Protei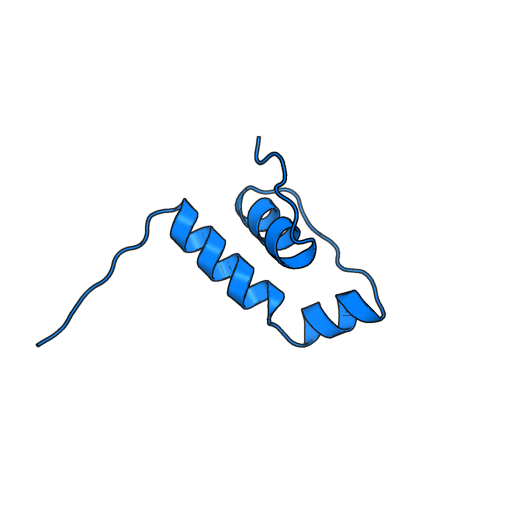n AF-A0A7X7KLJ4-F1 (afdb_monomer_lite)

Structure (mmCIF, N/CA/C/O backbone):
data_AF-A0A7X7KLJ4-F1
#
_entry.id   AF-A0A7X7KLJ4-F1
#
loop_
_atom_site.group_PDB
_atom_site.id
_atom_site.type_symbol
_atom_site.label_atom_id
_atom_site.label_alt_id
_atom_site.label_comp_id
_atom_site.label_asym_id
_atom_site.label_entity_id
_atom_site.label_seq_id
_atom_site.pdbx_PDB_ins_code
_atom_site.Cartn_x
_atom_site.Cartn_y
_atom_site.Cartn_z
_atom_site.occupancy
_atom_site.B_iso_or_equiv
_atom_site.auth_seq_id
_atom_site.auth_comp_id
_atom_site.auth_asym_id
_atom_site.auth_atom_id
_atom_site.pdbx_PDB_model_num
ATOM 1 N N . MET A 1 1 ? -5.393 -18.005 -28.491 1.00 73.50 1 MET A N 1
ATOM 2 C CA . MET A 1 1 ? -4.745 -16.676 -28.424 1.00 73.50 1 MET A CA 1
ATOM 3 C C . MET A 1 1 ? -4.461 -16.371 -26.958 1.00 73.50 1 MET A C 1
ATOM 5 O O . MET A 1 1 ? -5.373 -16.525 -26.154 1.00 73.50 1 MET A O 1
ATOM 9 N N . HIS A 1 2 ? -3.226 -16.029 -26.588 1.00 85.00 2 HIS A N 1
ATOM 10 C CA . HIS A 1 2 ? -2.862 -15.654 -25.215 1.00 85.00 2 HIS A CA 1
ATOM 11 C C . HIS A 1 2 ? -2.263 -14.251 -25.212 1.00 85.00 2 HIS A C 1
ATOM 13 O O . HIS A 1 2 ? -1.415 -13.944 -26.045 1.00 85.00 2 HIS A O 1
ATOM 19 N N . LEU A 1 3 ? -2.743 -13.413 -24.294 1.00 90.19 3 LEU A N 1
ATOM 20 C CA . LEU A 1 3 ? -2.239 -12.067 -24.062 1.00 90.19 3 LEU A CA 1
ATOM 21 C C . LEU A 1 3 ? -1.399 -12.098 -22.784 1.00 90.19 3 LEU A C 1
ATOM 23 O O . LEU A 1 3 ? -1.869 -12.581 -21.756 1.00 90.19 3 LEU A O 1
ATOM 27 N N . VAL A 1 4 ? -0.175 -11.583 -22.852 1.00 93.94 4 VAL A N 1
ATOM 28 C CA . VAL A 1 4 ? 0.701 -11.418 -21.687 1.00 93.94 4 VAL A CA 1
ATOM 29 C C . VAL A 1 4 ? 0.843 -9.928 -21.419 1.00 93.94 4 VAL A C 1
ATOM 31 O O . VAL A 1 4 ? 1.195 -9.167 -22.317 1.00 93.94 4 VAL A O 1
ATOM 34 N N . VAL A 1 5 ? 0.565 -9.521 -20.183 1.00 94.81 5 VAL A N 1
ATOM 35 C CA . VAL A 1 5 ? 0.741 -8.144 -19.714 1.00 94.81 5 VAL A CA 1
ATOM 36 C C . VAL A 1 5 ? 1.862 -8.143 -18.686 1.00 94.81 5 VAL A C 1
ATOM 38 O O . VAL A 1 5 ? 1.817 -8.907 -17.723 1.00 94.81 5 VAL A O 1
ATOM 41 N N . SER A 1 6 ? 2.862 -7.289 -18.891 1.00 96.69 6 SER A N 1
ATOM 42 C CA . SER A 1 6 ? 3.932 -7.049 -17.923 1.00 96.69 6 SER A CA 1
ATOM 43 C C . SER A 1 6 ? 3.755 -5.663 -17.325 1.00 96.69 6 SER A C 1
ATOM 45 O O . SER A 1 6 ? 3.569 -4.696 -18.058 1.00 96.69 6 SER A O 1
ATOM 47 N N . LEU A 1 7 ? 3.830 -5.573 -16.001 1.00 98.06 7 LEU A N 1
ATOM 48 C CA . LEU A 1 7 ? 3.761 -4.313 -15.271 1.00 98.06 7 LEU A CA 1
ATOM 49 C C . LEU A 1 7 ? 5.170 -3.807 -14.973 1.00 98.06 7 LEU A C 1
ATOM 51 O O . LEU A 1 7 ? 6.090 -4.588 -14.720 1.00 98.06 7 LEU A O 1
ATOM 55 N N . THR A 1 8 ? 5.333 -2.492 -14.937 1.00 97.88 8 THR A N 1
ATOM 56 C CA . THR A 1 8 ? 6.511 -1.873 -14.329 1.00 97.88 8 THR A CA 1
ATOM 57 C C . THR A 1 8 ? 6.551 -2.151 -12.824 1.00 97.88 8 THR A C 1
ATOM 59 O O . THR A 1 8 ? 5.570 -2.570 -12.197 1.00 97.88 8 THR A O 1
ATOM 62 N N . VAL A 1 9 ? 7.699 -1.886 -12.199 1.00 97.00 9 VAL A N 1
ATOM 63 C CA . VAL A 1 9 ? 7.864 -2.048 -10.747 1.00 97.00 9 VAL A CA 1
ATOM 64 C C . VAL A 1 9 ? 6.884 -1.160 -9.967 1.00 97.00 9 VAL A C 1
ATOM 66 O O . VAL A 1 9 ? 6.304 -1.616 -8.983 1.00 97.00 9 VAL A O 1
ATOM 69 N N . SER A 1 10 ? 6.675 0.092 -10.385 1.00 96.06 10 SER A N 1
ATOM 70 C CA . SER A 1 10 ? 5.741 1.019 -9.726 1.00 96.06 10 SER A CA 1
ATOM 71 C C . SER A 1 10 ? 4.288 0.576 -9.888 1.00 96.06 10 SER A C 1
ATOM 73 O O . SER A 1 10 ? 3.548 0.550 -8.905 1.00 96.06 10 SER A O 1
ATOM 75 N N . GLU A 1 11 ? 3.888 0.152 -11.088 1.00 97.62 11 GLU A N 1
ATOM 76 C CA . GLU A 1 11 ? 2.546 -0.388 -11.344 1.00 97.62 11 GLU A CA 1
ATOM 77 C C . GLU A 1 11 ? 2.282 -1.659 -10.536 1.00 97.62 11 GLU A C 1
ATOM 79 O O . GLU A 1 11 ? 1.209 -1.801 -9.951 1.00 97.62 11 GLU A O 1
ATOM 84 N N . SER A 1 12 ? 3.276 -2.544 -10.429 1.00 98.00 12 SER A N 1
ATOM 85 C CA . SER A 1 12 ? 3.189 -3.760 -9.613 1.00 98.00 12 SER A CA 1
ATOM 86 C C . SER A 1 12 ? 2.992 -3.426 -8.132 1.00 98.00 12 SER A C 1
ATOM 88 O O . SER A 1 12 ? 2.094 -3.965 -7.488 1.00 98.00 12 SER A O 1
ATOM 90 N N . LYS A 1 13 ? 3.776 -2.484 -7.587 1.00 97.50 13 LYS A N 1
ATOM 91 C CA . LYS A 1 13 ? 3.630 -2.023 -6.193 1.00 97.50 13 LYS A CA 1
ATOM 92 C C . LYS A 1 13 ? 2.269 -1.381 -5.945 1.00 97.50 13 LYS A C 1
ATOM 94 O O . LYS A 1 13 ? 1.650 -1.647 -4.920 1.00 97.50 13 LYS A O 1
ATOM 99 N N . ARG A 1 14 ? 1.777 -0.573 -6.888 1.00 97.38 14 ARG A N 1
ATOM 100 C CA . ARG A 1 14 ? 0.443 0.034 -6.810 1.00 97.38 14 ARG A CA 1
ATOM 101 C C . ARG A 1 14 ? -0.663 -1.021 -6.856 1.00 97.38 14 ARG A C 1
ATOM 103 O O . ARG A 1 14 ? -1.620 -0.921 -6.095 1.00 97.38 14 ARG A O 1
ATOM 110 N N . LEU A 1 15 ? -0.537 -2.041 -7.705 1.00 98.00 15 LEU A N 1
ATOM 111 C CA . LEU A 1 15 ? -1.489 -3.151 -7.748 1.00 98.00 15 LEU A CA 1
ATOM 112 C C . LEU A 1 15 ? -1.550 -3.883 -6.401 1.00 98.00 15 LEU A C 1
ATOM 114 O O . LEU A 1 15 ? -2.643 -4.089 -5.878 1.00 98.00 15 LEU A O 1
ATOM 118 N N . ILE A 1 16 ? -0.389 -4.199 -5.816 1.00 98.00 16 ILE A N 1
ATOM 119 C CA . ILE A 1 16 ? -0.295 -4.796 -4.476 1.00 98.00 16 ILE A CA 1
ATOM 120 C C . ILE A 1 16 ? -0.964 -3.888 -3.439 1.00 98.00 16 ILE A C 1
ATOM 122 O O . ILE A 1 16 ? -1.785 -4.361 -2.660 1.00 98.00 16 ILE A O 1
ATOM 126 N N . ALA A 1 17 ? -0.667 -2.586 -3.453 1.00 97.88 17 ALA A N 1
ATOM 127 C CA . ALA A 1 17 ? -1.228 -1.629 -2.505 1.00 97.88 17 ALA A CA 1
ATOM 128 C C . ALA A 1 17 ? -2.760 -1.561 -2.555 1.00 97.88 17 ALA A C 1
ATOM 130 O O . ALA A 1 17 ? -3.396 -1.607 -1.504 1.00 97.88 17 ALA A O 1
ATOM 131 N N . ARG A 1 18 ? -3.355 -1.531 -3.756 1.00 98.19 18 ARG A N 1
ATOM 132 C CA . ARG A 1 18 ? -4.817 -1.580 -3.927 1.00 98.19 18 ARG A CA 1
ATOM 133 C C . ARG A 1 18 ? -5.416 -2.863 -3.363 1.00 98.19 18 ARG A C 1
ATOM 135 O O . ARG A 1 18 ? -6.422 -2.805 -2.663 1.00 98.19 18 ARG A O 1
ATOM 142 N N . GLY A 1 19 ? -4.784 -4.005 -3.637 1.00 98.31 19 GLY A N 1
ATOM 143 C CA . GLY A 1 19 ? -5.217 -5.293 -3.098 1.00 98.31 19 GLY A CA 1
ATOM 144 C C . GLY A 1 19 ? -5.165 -5.328 -1.570 1.00 98.31 19 GLY A C 1
ATOM 145 O O . GLY A 1 19 ? -6.154 -5.674 -0.933 1.00 98.31 19 GLY A O 1
ATOM 146 N N . VAL A 1 20 ? -4.045 -4.901 -0.979 1.00 98.19 20 VAL A N 1
ATOM 147 C CA . VAL A 1 20 ? -3.862 -4.836 0.482 1.00 98.19 20 VAL A CA 1
ATOM 148 C C . VAL A 1 20 ? -4.879 -3.899 1.126 1.00 98.19 20 VAL A C 1
ATOM 150 O O . VAL A 1 20 ? -5.484 -4.263 2.131 1.00 98.19 20 VAL A O 1
ATOM 153 N N . ALA A 1 21 ? -5.108 -2.718 0.545 1.00 97.75 21 ALA A N 1
ATOM 154 C CA . ALA A 1 21 ? -6.098 -1.780 1.056 1.00 97.75 21 ALA A CA 1
ATOM 155 C C . ALA A 1 21 ? -7.498 -2.407 1.089 1.00 97.75 21 ALA A C 1
ATOM 157 O O . ALA A 1 21 ? -8.226 -2.183 2.044 1.00 97.75 21 ALA A O 1
ATOM 158 N N . GLN A 1 22 ? -7.865 -3.235 0.109 1.00 98.00 22 GLN A N 1
ATOM 159 C CA . GLN A 1 22 ? -9.177 -3.891 0.038 1.00 98.00 22 GLN A CA 1
ATOM 160 C C . GLN A 1 22 ? -9.319 -5.142 0.922 1.00 98.00 22 GLN A C 1
ATOM 162 O O . GLN A 1 22 ? -10.416 -5.686 1.014 1.00 98.00 22 GLN A O 1
ATOM 167 N N . CYS A 1 23 ? -8.263 -5.613 1.593 1.00 98.31 23 CYS A N 1
ATOM 168 C CA . CYS A 1 23 ? -8.369 -6.766 2.487 1.00 98.31 23 CYS A CA 1
ATOM 169 C C . CYS A 1 23 ? -9.261 -6.462 3.703 1.00 98.31 23 CYS A C 1
ATOM 171 O O . CYS A 1 23 ? -9.033 -5.483 4.415 1.00 98.31 23 CYS A O 1
ATOM 173 N 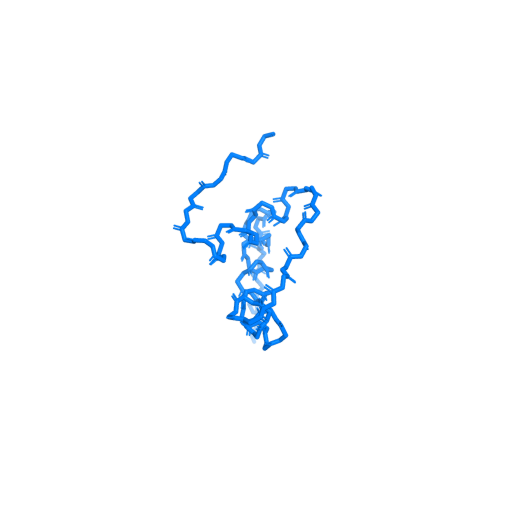N . ASP A 1 24 ? -10.189 -7.364 4.039 1.00 98.19 24 ASP A N 1
ATOM 174 C CA . ASP A 1 24 ? -11.114 -7.160 5.165 1.00 98.19 24 ASP A CA 1
ATOM 175 C C . ASP A 1 24 ? -10.403 -6.902 6.499 1.00 98.19 24 ASP A C 1
ATOM 177 O O . ASP A 1 24 ? -10.857 -6.102 7.314 1.00 98.19 24 ASP A O 1
ATOM 181 N N . ALA A 1 25 ? -9.281 -7.585 6.750 1.00 98.06 25 ALA A N 1
ATOM 182 C CA . ALA A 1 25 ? -8.497 -7.379 7.966 1.00 98.06 25 ALA A CA 1
ATOM 183 C C . ALA A 1 25 ? -7.928 -5.955 8.046 1.00 98.06 25 ALA A C 1
ATOM 185 O O . ALA A 1 25 ? -7.910 -5.365 9.125 1.00 98.06 25 ALA A O 1
ATOM 186 N N . VAL A 1 26 ? -7.523 -5.396 6.904 1.00 98.06 26 VAL A N 1
ATOM 187 C CA . VAL A 1 26 ? -7.002 -4.032 6.796 1.00 98.06 26 VAL A CA 1
ATOM 188 C C . VAL A 1 26 ? -8.132 -3.022 6.975 1.00 98.06 26 VAL A C 1
ATOM 190 O O . VAL A 1 26 ? -7.997 -2.121 7.794 1.00 98.06 26 VAL A O 1
ATOM 193 N N . GLN A 1 27 ? -9.273 -3.208 6.305 1.00 97.56 27 GLN A N 1
ATOM 194 C CA . GLN A 1 27 ? -10.442 -2.330 6.462 1.00 97.56 27 GLN A CA 1
ATOM 195 C C . GLN A 1 27 ? -10.956 -2.311 7.910 1.00 97.56 27 GLN A C 1
ATOM 197 O O . GLN A 1 27 ? -11.130 -1.248 8.497 1.00 97.56 27 GLN A O 1
ATOM 202 N N . ARG A 1 28 ? -11.085 -3.478 8.556 1.00 98.19 28 ARG A N 1
ATOM 203 C CA . ARG A 1 28 ? -11.477 -3.546 9.976 1.00 98.19 28 ARG A CA 1
ATOM 204 C C . ARG A 1 28 ? -10.485 -2.837 10.898 1.00 98.19 28 ARG A C 1
ATOM 206 O O . ARG A 1 28 ? -10.907 -2.150 11.827 1.00 98.19 28 ARG A O 1
ATOM 213 N N . ALA A 1 29 ? -9.184 -3.017 10.669 1.00 98.12 29 ALA A N 1
ATOM 214 C CA . ALA A 1 29 ? -8.150 -2.355 11.460 1.00 98.12 29 ALA A CA 1
ATOM 215 C C . ALA A 1 29 ? -8.129 -0.838 11.226 1.00 98.12 29 ALA A C 1
ATOM 217 O O . ALA A 1 29 ? -7.871 -0.097 12.167 1.00 98.12 29 ALA A O 1
ATOM 218 N N . ARG A 1 30 ? -8.451 -0.373 10.015 1.00 95.56 30 ARG A N 1
ATOM 219 C CA . ARG A 1 30 ? -8.594 1.054 9.695 1.00 95.56 30 ARG A CA 1
ATOM 220 C C . ARG A 1 30 ? -9.728 1.702 10.486 1.00 95.56 30 ARG A C 1
ATOM 222 O O . ARG A 1 30 ? -9.552 2.800 10.997 1.00 95.56 30 ARG A O 1
ATOM 229 N N . ASP A 1 31 ? -10.861 1.016 10.599 1.00 96.06 31 ASP A N 1
ATOM 230 C CA . ASP A 1 31 ? -12.054 1.574 11.241 1.00 96.06 31 ASP A CA 1
ATOM 231 C C . ASP A 1 31 ? -12.004 1.502 12.772 1.00 96.06 31 ASP A C 1
ATOM 233 O O . ASP A 1 31 ? -12.589 2.342 13.455 1.00 96.06 31 ASP A O 1
ATOM 237 N N . ARG A 1 32 ? -11.387 0.450 13.330 1.00 97.06 32 ARG A N 1
ATOM 238 C CA . ARG A 1 32 ? -11.539 0.096 14.757 1.00 97.06 32 ARG A CA 1
ATOM 239 C C . ARG A 1 32 ? -10.248 -0.324 15.454 1.00 97.06 32 ARG A C 1
ATOM 241 O O . ARG A 1 32 ? -10.304 -0.822 16.576 1.00 97.06 32 ARG A O 1
ATOM 248 N N . GLY A 1 33 ? -9.100 -0.193 14.802 1.00 96.56 33 GLY A N 1
ATOM 249 C CA . GLY A 1 33 ? -7.841 -0.715 15.315 1.00 96.56 33 GLY A CA 1
ATOM 250 C C . GLY A 1 33 ? -6.638 0.125 14.918 1.00 96.56 33 GLY A C 1
ATOM 251 O O . GLY A 1 33 ? -6.724 1.334 14.723 1.00 96.56 33 GLY A O 1
ATOM 252 N N . VAL A 1 34 ? -5.492 -0.545 14.841 1.00 96.62 34 VAL A N 1
ATOM 253 C CA . VAL A 1 34 ? -4.215 0.059 14.469 1.00 96.62 34 VAL A CA 1
ATOM 254 C C . VAL A 1 34 ? -3.624 -0.747 13.325 1.00 96.62 34 VAL A C 1
ATOM 256 O O . VAL A 1 34 ? -3.558 -1.975 13.388 1.00 96.62 34 VAL A O 1
ATOM 259 N N . ILE A 1 35 ? -3.168 -0.049 12.288 1.00 97.69 35 ILE A N 1
ATOM 260 C CA . ILE A 1 35 ? -2.403 -0.636 11.190 1.00 97.69 35 ILE A CA 1
ATOM 261 C C . ILE A 1 35 ? -0.944 -0.229 11.381 1.00 97.69 35 ILE A C 1
ATOM 263 O O . ILE A 1 35 ? -0.600 0.946 11.265 1.00 97.69 35 ILE A O 1
ATOM 267 N N . ALA A 1 36 ? -0.078 -1.199 11.666 1.00 96.69 36 ALA A N 1
ATOM 268 C CA . ALA A 1 36 ? 1.361 -0.972 11.687 1.00 96.69 36 ALA A CA 1
ATOM 269 C C . ALA A 1 36 ? 1.905 -0.986 10.251 1.00 96.69 36 ALA A C 1
ATOM 271 O O . ALA A 1 36 ? 1.813 -1.998 9.556 1.00 96.69 36 ALA A O 1
ATOM 272 N N . ILE A 1 37 ? 2.482 0.132 9.809 1.00 95.25 37 ILE A N 1
ATOM 273 C CA . ILE A 1 37 ? 3.108 0.259 8.490 1.00 95.25 37 ILE A CA 1
ATOM 274 C C . ILE A 1 37 ? 4.626 0.265 8.668 1.00 95.25 37 ILE A C 1
ATOM 276 O O . ILE A 1 37 ? 5.183 1.161 9.298 1.00 95.25 37 ILE A O 1
ATOM 280 N N . GLY A 1 38 ? 5.301 -0.743 8.116 1.00 94.56 38 GLY A N 1
ATOM 281 C CA . GLY A 1 38 ? 6.764 -0.782 8.077 1.00 94.56 38 GLY A CA 1
ATOM 282 C C . GLY A 1 38 ? 7.334 0.135 6.994 1.00 94.56 38 GLY A C 1
ATOM 283 O O . GLY A 1 38 ? 6.663 0.414 5.999 1.00 94.56 38 GLY A O 1
ATOM 284 N N . SER A 1 39 ? 8.595 0.544 7.141 1.00 92.19 39 SER A N 1
ATOM 285 C CA . SER A 1 39 ? 9.301 1.285 6.090 1.00 92.19 39 SER A CA 1
ATOM 286 C C . SER A 1 39 ? 9.492 0.431 4.832 1.00 92.19 39 SER A C 1
ATOM 288 O O . SER A 1 39 ? 9.679 -0.785 4.907 1.00 92.19 39 SER A O 1
ATOM 290 N N . GLY A 1 40 ? 9.436 1.068 3.665 1.00 92.50 40 GLY A N 1
ATOM 291 C CA . GLY A 1 40 ? 9.697 0.428 2.383 1.00 92.50 40 GLY A CA 1
ATOM 292 C C . GLY A 1 40 ? 8.903 1.049 1.244 1.00 92.50 40 GLY A C 1
ATOM 293 O O . GLY A 1 40 ? 7.760 1.474 1.408 1.00 92.50 40 GLY A O 1
ATOM 294 N N . THR A 1 41 ? 9.492 1.044 0.048 1.00 93.88 41 THR A N 1
ATOM 295 C CA . THR A 1 41 ? 8.889 1.713 -1.115 1.00 93.88 41 THR A CA 1
ATOM 296 C C . THR A 1 41 ? 7.543 1.122 -1.524 1.00 93.88 41 THR A C 1
ATOM 298 O O . THR A 1 41 ? 6.731 1.858 -2.057 1.00 93.88 41 THR A O 1
ATOM 301 N N . THR A 1 42 ? 7.263 -0.162 -1.270 1.00 95.75 42 THR A N 1
ATOM 302 C CA .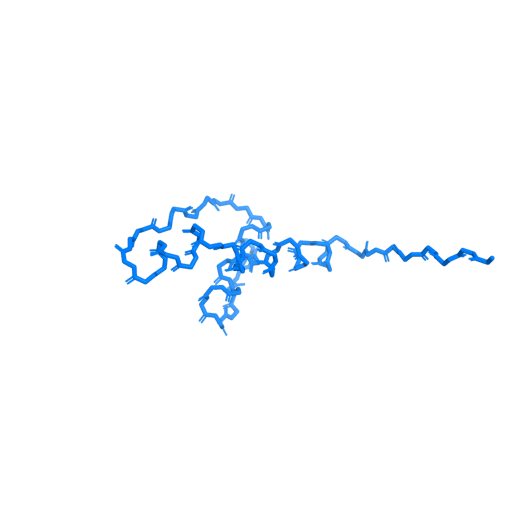 THR A 1 42 ? 5.931 -0.759 -1.504 1.00 95.75 42 THR A CA 1
ATOM 303 C C . THR A 1 42 ? 4.913 -0.298 -0.464 1.00 95.75 42 THR A C 1
ATOM 305 O O . THR A 1 42 ? 3.789 0.046 -0.816 1.00 95.75 42 THR A O 1
ATOM 308 N N . ASN A 1 43 ? 5.311 -0.233 0.807 1.00 96.31 43 ASN A N 1
ATOM 309 C CA . ASN A 1 43 ? 4.433 0.195 1.893 1.00 96.31 43 ASN A CA 1
ATOM 310 C C . ASN A 1 43 ? 4.079 1.678 1.787 1.00 96.31 43 ASN A C 1
ATOM 312 O O . ASN A 1 43 ? 2.964 2.041 2.145 1.00 96.31 43 ASN A O 1
ATOM 316 N N . ALA A 1 44 ? 4.961 2.496 1.201 1.00 96.19 44 ALA A N 1
ATOM 317 C CA . ALA A 1 44 ? 4.636 3.86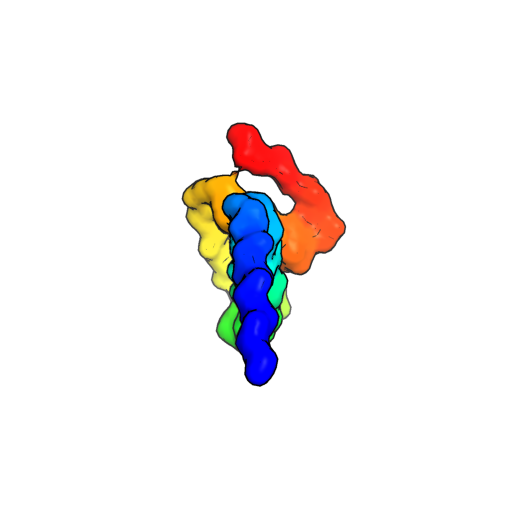3 0.802 1.00 96.19 44 ALA A CA 1
ATOM 318 C C . ALA A 1 44 ? 3.412 3.898 -0.133 1.00 96.19 44 ALA A C 1
ATOM 320 O O . ALA A 1 44 ? 2.520 4.717 0.047 1.00 96.19 44 ALA A O 1
ATOM 321 N N . TYR A 1 45 ? 3.293 2.949 -1.073 1.00 97.12 45 TYR A N 1
ATOM 322 C CA . TYR A 1 45 ? 2.086 2.852 -1.894 1.00 97.12 45 TYR A CA 1
ATOM 323 C C . TYR A 1 45 ? 0.859 2.396 -1.074 1.00 97.12 45 TYR A C 1
ATOM 325 O O . TYR A 1 45 ? -0.247 2.887 -1.299 1.00 97.12 45 TYR A O 1
ATOM 333 N N . VAL A 1 46 ? 1.026 1.486 -0.110 1.00 97.12 46 VAL A N 1
ATOM 334 C CA . VAL A 1 46 ? -0.080 1.027 0.755 1.00 97.12 46 VAL A CA 1
ATOM 335 C C . VAL A 1 46 ? -0.659 2.188 1.563 1.00 97.12 46 VAL A C 1
ATOM 337 O O . VAL A 1 46 ? -1.869 2.390 1.563 1.00 97.12 46 VAL A O 1
ATOM 340 N N . ILE A 1 47 ? 0.187 2.986 2.215 1.00 96.12 47 ILE A N 1
ATOM 341 C CA . ILE A 1 47 ? -0.284 4.111 3.030 1.00 96.12 47 ILE A CA 1
ATOM 342 C C . ILE A 1 47 ? -0.947 5.206 2.181 1.00 96.12 47 ILE A C 1
ATOM 344 O O . ILE A 1 47 ? -1.928 5.792 2.629 1.00 96.12 47 ILE A O 1
ATOM 348 N N . GLU A 1 48 ? -0.515 5.426 0.937 1.00 96.12 48 GLU A N 1
ATOM 349 C CA . GLU A 1 48 ? -1.227 6.317 0.007 1.00 96.12 48 GLU A CA 1
ATOM 350 C C . GLU A 1 48 ? -2.632 5.809 -0.328 1.00 96.12 48 GLU A C 1
ATOM 352 O O . GLU A 1 48 ? -3.573 6.593 -0.342 1.00 96.12 48 GLU A O 1
ATOM 357 N N . GLU A 1 49 ? -2.800 4.506 -0.587 1.00 96.62 49 GLU A N 1
ATOM 358 C CA . GLU A 1 49 ? -4.131 3.927 -0.849 1.00 96.62 49 GLU A CA 1
ATOM 359 C C . GLU A 1 49 ? -5.040 4.030 0.385 1.00 96.62 49 GLU A C 1
ATOM 361 O O . GLU A 1 49 ? -6.235 4.291 0.264 1.00 96.62 49 GLU A O 1
ATOM 366 N N . LEU A 1 50 ? -4.483 3.866 1.589 1.00 95.88 50 LEU A N 1
ATOM 367 C CA . LEU A 1 50 ? -5.247 3.951 2.837 1.00 95.88 50 LEU A CA 1
ATOM 368 C C . LEU A 1 50 ? -5.609 5.389 3.237 1.00 95.88 50 LEU A C 1
ATOM 370 O O . LEU A 1 50 ? -6.661 5.608 3.845 1.00 95.88 50 LEU A O 1
ATOM 374 N N . THR A 1 51 ? -4.749 6.361 2.932 1.00 94.19 51 THR A N 1
ATOM 375 C CA . THR A 1 51 ? -4.936 7.770 3.322 1.00 94.19 51 THR A CA 1
ATOM 376 C C . THR A 1 51 ? -5.550 8.630 2.219 1.00 94.19 51 THR A C 1
ATOM 378 O O . THR A 1 51 ? -6.114 9.675 2.524 1.00 94.19 51 THR A O 1
ATOM 381 N N . GLY A 1 52 ? -5.467 8.208 0.954 1.00 94.00 52 GLY A N 1
ATOM 382 C CA . GLY A 1 52 ? -5.882 9.000 -0.208 1.00 94.00 52 GLY A CA 1
ATOM 383 C C . GLY A 1 52 ? -4.943 10.166 -0.537 1.00 94.00 52 GLY A C 1
ATOM 384 O O . GLY A 1 52 ? -5.226 10.931 -1.457 1.00 94.00 52 GLY A O 1
ATOM 385 N N . SER A 1 53 ? -3.829 10.296 0.186 1.00 92.44 53 SER A N 1
ATOM 386 C CA . SER A 1 53 ? -2.863 11.382 0.038 1.00 92.44 53 SER A CA 1
ATOM 387 C C . SER A 1 53 ? -1.534 10.841 -0.480 1.00 92.44 53 SER A C 1
ATOM 389 O O . SER A 1 53 ? -1.110 9.774 -0.036 1.00 92.44 53 SER A O 1
ATOM 391 N N . PRO A 1 54 ? -0.850 11.557 -1.391 1.00 89.12 54 PRO A N 1
ATOM 392 C CA . PRO A 1 54 ? 0.485 11.177 -1.822 1.00 89.12 54 PRO A CA 1
ATOM 393 C C . PRO A 1 54 ? 1.466 11.279 -0.653 1.00 89.12 54 PRO A C 1
ATOM 395 O O . PRO A 1 54 ? 1.385 12.202 0.159 1.00 89.12 54 PRO A O 1
ATOM 398 N N . ILE A 1 55 ? 2.408 10.343 -0.594 1.00 87.00 55 ILE A N 1
ATOM 399 C CA . ILE A 1 55 ? 3.481 10.343 0.403 1.00 87.00 55 ILE A CA 1
ATOM 400 C C . ILE A 1 55 ? 4.821 10.362 -0.319 1.00 87.00 55 ILE A C 1
ATOM 402 O O . ILE A 1 55 ? 4.977 9.769 -1.394 1.00 87.00 55 ILE A O 1
ATOM 406 N N . ASP A 1 56 ? 5.778 11.068 0.279 1.00 83.56 56 ASP A N 1
ATOM 407 C CA . ASP A 1 56 ? 7.161 11.027 -0.160 1.00 83.56 56 ASP A CA 1
ATOM 408 C C . ASP A 1 56 ? 7.696 9.589 -0.054 1.00 83.56 56 ASP A C 1
ATOM 410 O O . ASP A 1 56 ? 7.589 8.938 0.986 1.00 83.56 56 ASP A O 1
ATOM 414 N N . LYS A 1 57 ? 8.203 9.059 -1.168 1.00 72.31 57 LYS A N 1
ATOM 415 C CA . LYS A 1 57 ? 8.645 7.657 -1.282 1.00 72.31 57 LYS A CA 1
ATOM 416 C C . LYS A 1 57 ? 10.163 7.519 -1.149 1.00 72.31 57 LYS A C 1
ATOM 418 O O . LYS A 1 57 ? 10.679 6.441 -1.464 1.00 72.31 57 LYS A O 1
ATOM 423 N N . THR A 1 58 ? 10.830 8.609 -0.772 1.00 61.62 58 THR A N 1
ATOM 424 C CA . THR A 1 58 ? 12.285 8.776 -0.784 1.00 61.62 58 THR A CA 1
ATOM 425 C C . THR A 1 58 ? 12.921 8.385 0.543 1.00 61.62 58 THR A C 1
ATOM 427 O O . THR A 1 58 ? 12.322 8.664 1.604 1.00 61.62 58 THR A O 1
#

Secondary structure (DSSP, 8-state):
--------HHHHHHHHHHHHHT-HHHHHHHHHS-----SSHHHHHHHHHHHSS-----

pLDDT: mean 94.32, std 6.79, range [61.62, 98.31]

Sequence (58 aa):
MHLVVSLTVSESKRLIARGVAQCDAVQRARDRGVIAIGSGTTNAYVIEELTGSPIDKT

Radius of gyration: 13.34 Å; chains: 1; bounding box: 24×28×44 Å

Foldseek 3Di:
DDDDDDDDPVRVLLVVLLVQCPDPVNVCCLVPHDDDQDQDLSSQSNVCNSVVDHDDSD

=== Feature glossary ===
Legend for the data blocks above and below:

— What the protein is —

Sequence gives the chain of amino acids in standard one-letter code (A=alanine, C=cysteine, …, Y=tyrosine), read N→C. It is the only feature that is directly encoded by the gene; all structural features are derived from the folded form of this sequence.

The annotation block draws on four external resources. InterPro: which protein families and domains the sequence belongs to. GO: standardized terms for what the protein does, what process it participates in, and where in the cell it acts. CATH: which structural fold it has in the CATH hierarchy. Organism: the species of origin.

— Where its atoms are —

Atomic coordinates in PDBx/mmCIF format — the same representation the Protein Data Bank distributes. Each line of the _atom_site loop places one backbone atom in Cartesian space (units: ångströms, origin: arbitrary).

Six rendered views show the 3D structure from the faces of a cube — i.e. along ±x, ±y, ±z. Rendering representation is drawn randomly per protein from cartoon (secondary-structure ribbons), sticks (backbone bonds), or molecular surface; coloring is either N→C rainbow (blue at the N-terminus through red at the C-terminus) or one color per chain.

— Local backbone conformation —

DSSP 8-state secondary structure assigns each residue one of H (α-helix), G (3₁₀-helix), I (π-helix), E (extended β-strand), B (isolated β-bridge), T (hydrogen-bonded turn), S (bend), or '-' (coil). The assignment is computed from backbone hydrogen-bond geometry via the Kabsch–Sander algorithm.

P-SEA three-state annotation labels each residue as helix, strand, or coil based purely on the 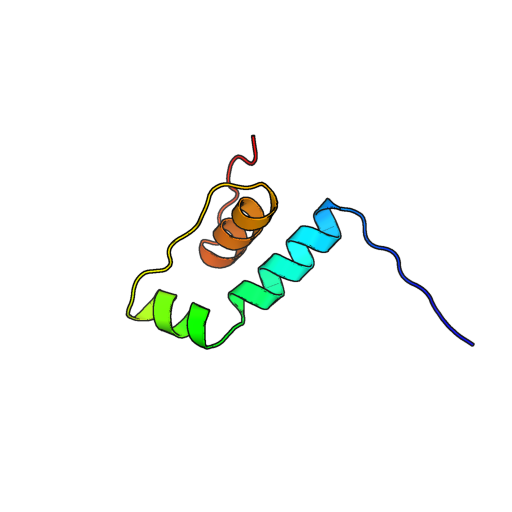geometry of the Cα trace. It serves as a fallback when the full backbone (and thus DSSP) is unavailable.

φ (phi) and ψ (psi) are the two rotatable backbone dihedrals per residue: φ is the C(i-1)–N–Cα–C torsion, ψ is the N–Cα–C–N(i+1) torsion, both in degrees on (−180°, 180°]. α-helical residues cluster near (−60°, −45°); β-strand residues near (−120°, +130°). A Ramachandran plot is simply a scatter of (φ, ψ) for every residue.

— Global shape and packing —

Radius of gyration (Rg) is the root-mean-square distance of Cα atoms from their centroid — a single number for overall size and compactness. A globular domain of N residues has Rg ≈ 2.2·N^0.38 Å; an extended or disordered chain has a much larger Rg. The Cα contact count is the number of residue pairs whose Cα atoms are within 8 Å and are more than four positions apart in sequence — a standard proxy for tertiary packing density. The bounding box is the smallest axis-aligned box enclosing all Cα atoms.

Accessible surface area quantifies burial. A residue with SASA near zero is packed into the hydrophobic core; one with SASA >100 Å² sits on the surface. Computed here via the Shrake–Rupley numerical algorithm with a 1.4 Å probe.

The contact map is a binary N×N matrix image: pixel (i, j) is dark where Cα_i and Cα_j are within 8 Å and |i−j|>4. Because the |i−j|>4 filter removes local helical contacts, off-diagonal stripes parallel to the main diagonal indicate parallel β-sheets; stripes perpendicular to it indicate antiparallel β-sheets. The Ramachandran plot scatters every residue's (φ, ψ) pair against the sterically allowed regions. The PAE heatmap renders the predicted-aligned-error matrix.

— Structural neighborhood —

A 3Di character summarizes, for each residue, the relative orientation of the Cα frame of its nearest spatial neighbor. Because it encodes fold topol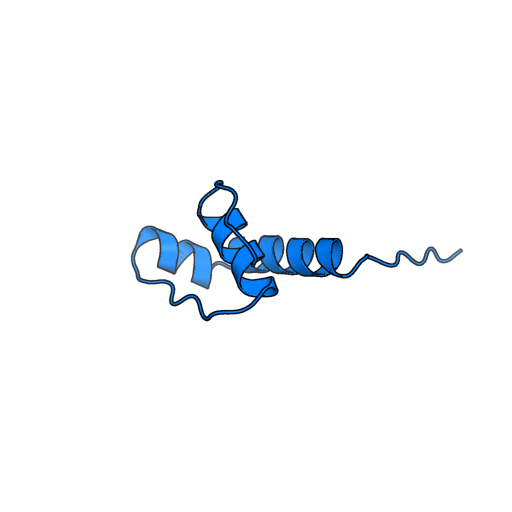ogy rather than chemistry, 3Di alignments detect remote structural similarity that sequence alignment misses.

Structural nearest neighbors (via Foldseek easy-search vs the PDB). Reported per hit: target PDB id, E-value, and alignment TM-score. A TM-score above ~0.5 is the conventional threshold for 'same fold'.

— Confidence and disorder —

For AlphaFold models, the B-factor field carries pLDDT — the model's own estimate of local accuracy on a 0–100 scale. Regions with pLDDT<50 should be treated as essentially unmodeled; they often correspond to intrinsically disordered segments.

B-factor (Debye–Waller factor) reflects atomic displacement in the crystal lattice. It is an experimental observable (units Å²), not a prediction; low values mean the atom is pinned down, high values mean it moves or is heterogeneous across the crystal.

Predicted Aligned Error (PAE) is an AlphaFold confidence matrix: entry (i, j) is the expected error in the position of residue j, in ångströms, when the prediction is superimposed on the true structure at residue i. Low PAE within a block of residues means that block is internally rigid and well-predicted; high PAE between two blocks means their relative placement is uncertain even if each block individually is confident.